Protein AF-A0A7R7VSJ3-F1 (afdb_monomer)

Foldseek 3Di:
DDDDDPPPPPPPPPPPPPQDDDPFAFPVCVVVVHDFNPDVQTPVCVVVVHDRHRDDPCPPDDCPPCVVPPVDPPPPPPDPDDPDD

Mean predicted aligned error: 16.58 Å

Radius of gyration: 24.16 Å; Cα contacts (8 Å, |Δi|>4): 44; chains: 1; bounding box: 78×37×51 Å

Solvent-accessible surface area (backbone atoms only — not comparable to full-atom values): 6104 Å² total; per-residue (Å²): 139,84,89,81,81,92,74,82,84,70,80,80,61,76,75,77,71,76,75,80,84,68,95,60,55,34,48,58,32,53,75,68,72,48,92,54,75,66,49,88,57,21,68,67,28,55,74,68,72,45,81,60,46,63,84,71,78,76,88,73,90,63,67,87,77,50,57,81,77,61,78,75,74,74,82,83,67,88,74,78,78,78,80,82,130

Sequence (85 aa):
MDEASDYHEDHLRPQKKRRKYIAKACNECKRRKIKCNGQTPCQRCGRQRVDCIYADNPRTLGDTLYVRLAARKPCSWNGCELKKQ

Nearest PDB structures (foldseek):
  1ajy-assembly1_A  TM=6.489E-01  e=8.177E-04  Saccharomyces cerevisiae
  1zme-assembly1_D  TM=7.020E-01  e=4.917E-03  Saccharomyces cerevisiae
  6e33-assembly1_A  TM=6.625E-01  e=5.335E-03  Schizosaccharomyces pombe 972h-
  8ow1-assembly1_CE  TM=6.192E-01  e=1.778E-01  Saccharomyces cerevisiae

InterPro domains:
  IPR001138 Zn(2)Cys(6) fungal-type DNA-binding domain [PF00172] (24-59)
  IPR001138 Zn(2)Cys(6) fungal-type DNA-binding domain [PS00463] (25-52)
  IPR001138 Zn(2)Cys(6) fungal-type DNA-binding domain [PS50048] (25-54)
  IPR001138 Zn(2)Cys(6) fungal-type DNA-binding domain [SM00066] (20-63)
  IPR001138 Zn(2)Cys(6) fungal-type DNA-binding domain [cd00067] (22-54)
  IPR036864 Zn(2)-C6 fungal-type DNA-binding domain superfamily [G3DSA:4.10.240.10] (16-73)
  IPR036864 Zn(2)-C6 fungal-type DNA-binding domain superfamily [SSF57701] (15-60)
  IPR051127 Fungal secondary metabolite regulators [PTHR47424] (9-58)

Organism: Aspergillus chevalieri (NCBI:txid182096)

Structure (mmCIF, N/CA/C/O backbone):
data_AF-A0A7R7VSJ3-F1
#
_entry.id   AF-A0A7R7VSJ3-F1
#
loop_
_atom_site.group_PDB
_atom_site.id
_atom_site.type_symbol
_atom_site.label_atom_id
_atom_site.label_alt_id
_atom_site.label_comp_id
_atom_site.label_asym_id
_atom_site.label_entity_id
_atom_site.label_seq_id
_atom_site.pdbx_PDB_ins_code
_atom_site.Cartn_x
_atom_site.Cartn_y
_atom_site.Cartn_z
_atom_site.occupancy
_atom_site.B_iso_or_equiv
_atom_site.auth_seq_id
_atom_site.auth_comp_id
_atom_site.auth_asym_id
_atom_site.auth_atom_id
_atom_site.pdbx_PDB_model_num
ATOM 1 N N . MET A 1 1 ? 53.386 -7.489 -32.001 1.00 66.31 1 MET A N 1
ATOM 2 C CA . MET A 1 1 ? 53.443 -8.386 -30.832 1.00 66.31 1 MET A CA 1
ATOM 3 C C . MET A 1 1 ? 53.798 -7.437 -29.702 1.00 66.31 1 MET A C 1
ATOM 5 O O . MET A 1 1 ? 54.849 -6.829 -29.801 1.00 66.31 1 MET A O 1
ATOM 9 N N . ASP A 1 2 ? 52.905 -7.005 -28.820 1.00 50.66 2 ASP A N 1
ATOM 10 C CA . ASP A 1 2 ? 51.776 -7.686 -28.189 1.00 50.66 2 ASP A CA 1
ATOM 11 C C . ASP A 1 2 ? 50.727 -6.635 -27.787 1.00 50.66 2 ASP A C 1
ATOM 13 O O . ASP A 1 2 ? 51.042 -5.709 -27.051 1.00 50.66 2 ASP A O 1
ATOM 17 N N . GLU A 1 3 ? 49.499 -6.740 -28.286 1.00 52.12 3 GLU A N 1
ATOM 18 C CA . GLU A 1 3 ? 48.380 -5.883 -27.860 1.00 52.12 3 GLU A CA 1
ATOM 19 C C . GLU A 1 3 ? 47.121 -6.750 -27.920 1.00 52.12 3 GLU A C 1
ATOM 21 O O . GLU A 1 3 ? 46.405 -6.808 -28.920 1.00 52.12 3 GLU A O 1
ATOM 26 N N . ALA A 1 4 ? 46.942 -7.554 -26.872 1.00 60.44 4 ALA A N 1
ATOM 27 C CA . ALA A 1 4 ? 45.795 -8.427 -26.699 1.00 60.44 4 ALA A CA 1
ATOM 28 C C . ALA A 1 4 ? 45.152 -8.162 -25.333 1.00 60.44 4 ALA A C 1
ATOM 30 O O . ALA A 1 4 ? 45.607 -8.639 -24.297 1.00 60.44 4 ALA A O 1
ATOM 31 N N . SER A 1 5 ? 44.048 -7.419 -25.406 1.00 58.12 5 SER A N 1
ATOM 32 C CA . SER A 1 5 ? 42.830 -7.582 -24.609 1.00 58.12 5 SER A CA 1
ATOM 33 C C . SER A 1 5 ? 42.923 -7.441 -23.082 1.00 58.12 5 SER A C 1
ATOM 35 O O . SER A 1 5 ? 42.947 -8.439 -22.367 1.00 58.12 5 SER A O 1
ATOM 37 N N . ASP A 1 6 ? 42.746 -6.213 -22.587 1.00 54.59 6 ASP A N 1
ATOM 38 C CA . ASP A 1 6 ? 41.973 -5.956 -21.359 1.00 54.59 6 ASP A CA 1
ATOM 39 C C . ASP A 1 6 ? 40.594 -5.401 -21.764 1.00 54.59 6 ASP A C 1
ATOM 41 O O . ASP A 1 6 ? 40.303 -4.210 -21.684 1.00 54.59 6 ASP A O 1
ATOM 45 N N . TYR A 1 7 ? 39.749 -6.268 -22.327 1.00 62.03 7 TYR A N 1
ATOM 46 C CA . TYR A 1 7 ? 38.337 -5.956 -22.545 1.00 62.03 7 TYR A CA 1
ATOM 47 C C . TYR A 1 7 ? 37.584 -6.319 -21.267 1.00 62.03 7 TYR A C 1
ATOM 49 O O . TYR A 1 7 ? 37.380 -7.492 -20.957 1.00 62.03 7 TYR A O 1
ATOM 57 N N . HIS A 1 8 ? 37.187 -5.302 -20.508 1.00 69.31 8 HIS A N 1
ATOM 58 C CA . HIS A 1 8 ? 36.441 -5.474 -19.267 1.00 69.31 8 HIS A CA 1
ATOM 59 C C . HIS A 1 8 ? 35.031 -6.042 -19.553 1.00 69.31 8 HIS A C 1
ATOM 61 O O . HIS A 1 8 ? 34.122 -5.335 -19.998 1.00 69.31 8 HIS A O 1
ATOM 67 N N . GLU A 1 9 ? 34.850 -7.335 -19.281 1.00 66.75 9 GLU A N 1
ATOM 68 C CA . GLU A 1 9 ? 33.607 -8.124 -19.382 1.00 66.75 9 GLU A CA 1
ATOM 69 C C . GLU A 1 9 ? 32.563 -7.733 -18.300 1.00 66.75 9 GLU A C 1
ATOM 71 O O . GLU A 1 9 ? 32.082 -8.561 -17.530 1.00 66.75 9 GLU A O 1
ATOM 76 N N . ASP A 1 10 ? 32.173 -6.454 -18.209 1.00 62.03 10 ASP A N 1
ATOM 77 C CA . ASP A 1 10 ? 31.115 -6.004 -17.271 1.00 62.03 10 ASP A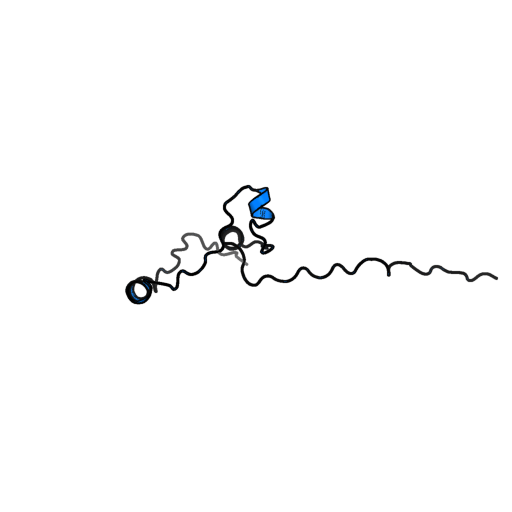 CA 1
ATOM 78 C C . ASP A 1 10 ? 29.705 -5.976 -17.898 1.00 62.03 10 ASP A C 1
ATOM 80 O O . ASP A 1 10 ? 28.751 -5.482 -17.297 1.00 62.03 10 ASP A O 1
ATOM 84 N N . HIS A 1 11 ? 29.525 -6.521 -19.105 1.00 68.25 11 HIS A N 1
ATOM 85 C CA . HIS A 1 11 ? 28.270 -6.384 -19.861 1.00 68.25 11 HIS A CA 1
ATOM 86 C C . HIS A 1 11 ? 27.257 -7.518 -19.643 1.00 68.25 11 HIS A C 1
ATOM 88 O O . HIS A 1 11 ? 26.107 -7.399 -20.065 1.00 68.25 11 HIS A O 1
ATOM 94 N N . LEU A 1 12 ? 27.621 -8.579 -18.916 1.00 67.56 12 LEU A N 1
ATOM 95 C CA . LEU A 1 12 ? 26.695 -9.663 -18.561 1.00 67.56 12 LEU A CA 1
ATOM 96 C C . LEU A 1 12 ? 26.015 -9.475 -17.203 1.00 67.56 12 LEU A C 1
ATOM 98 O O . LEU A 1 12 ? 25.311 -10.370 -16.736 1.00 67.56 12 LEU A O 1
ATOM 102 N N . ARG A 1 13 ? 26.169 -8.318 -16.551 1.00 66.62 13 ARG A N 1
ATOM 103 C CA . ARG A 1 13 ? 25.394 -8.013 -15.346 1.00 66.62 13 ARG A CA 1
ATOM 104 C C . ARG A 1 13 ? 23.950 -7.744 -15.761 1.00 66.62 13 ARG A C 1
ATOM 106 O O . ARG A 1 13 ? 23.698 -6.717 -16.394 1.00 66.62 13 ARG A O 1
ATOM 113 N N . PRO A 1 14 ? 22.974 -8.605 -15.400 1.00 69.25 14 PRO A N 1
ATOM 114 C CA . PRO A 1 14 ? 21.583 -8.364 -15.742 1.00 69.25 14 PRO A CA 1
ATOM 115 C C . PRO A 1 14 ? 21.199 -7.021 -15.136 1.00 69.25 14 PRO A C 1
ATOM 117 O O . PRO A 1 14 ? 21.183 -6.878 -13.907 1.00 69.25 14 PRO A O 1
ATOM 120 N N . GLN A 1 15 ? 20.954 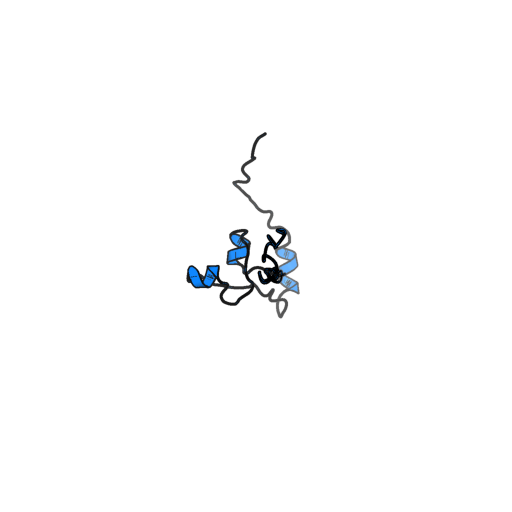-6.020 -15.989 1.00 69.44 15 GLN A N 1
ATOM 121 C CA . GLN A 1 15 ? 20.578 -4.691 -15.529 1.00 69.44 15 GLN A CA 1
ATOM 122 C C . GLN A 1 15 ? 19.420 -4.866 -14.560 1.00 69.44 15 GLN A C 1
ATOM 124 O O . GLN A 1 15 ? 18.380 -5.431 -14.908 1.00 69.44 15 GLN A O 1
ATOM 129 N N . LYS A 1 16 ? 19.643 -4.460 -13.305 1.00 70.19 16 LYS A N 1
ATOM 130 C CA . LYS A 1 16 ? 18.741 -4.720 -12.184 1.00 70.19 16 LYS A CA 1
ATOM 131 C C . LYS A 1 16 ? 17.440 -3.980 -12.459 1.00 70.19 16 LYS A C 1
ATOM 133 O O . LYS A 1 16 ? 17.291 -2.820 -12.077 1.00 70.19 16 LYS A O 1
ATOM 138 N N . LYS A 1 17 ? 16.527 -4.644 -13.179 1.00 72.81 17 LYS A N 1
ATOM 139 C CA . LYS A 1 17 ? 15.274 -4.081 -13.682 1.00 72.81 17 LYS A CA 1
ATOM 140 C C . LYS A 1 17 ? 14.624 -3.348 -12.524 1.00 72.81 17 LYS A C 1
ATOM 142 O O . LYS A 1 17 ? 14.333 -3.957 -11.487 1.00 72.81 17 LYS A O 1
ATOM 147 N N . ARG A 1 18 ? 14.508 -2.019 -12.650 1.00 69.19 18 ARG A N 1
ATOM 148 C CA . ARG A 1 18 ? 14.009 -1.174 -11.562 1.00 69.19 18 ARG A CA 1
ATOM 149 C C . ARG A 1 18 ? 12.681 -1.768 -11.115 1.00 69.19 18 ARG A C 1
ATOM 151 O O . ARG A 1 18 ? 11.783 -1.965 -11.932 1.00 69.19 18 ARG A O 1
ATOM 158 N N . ARG A 1 19 ? 12.592 -2.127 -9.830 1.00 70.06 19 ARG A N 1
ATOM 159 C CA . ARG A 1 19 ? 11.384 -2.756 -9.285 1.00 70.06 19 ARG A CA 1
ATOM 160 C C . ARG A 1 19 ? 10.198 -1.857 -9.615 1.00 70.06 19 ARG A C 1
ATOM 162 O O . ARG A 1 19 ? 10.262 -0.659 -9.340 1.00 70.06 19 ARG A O 1
ATOM 169 N N . LYS A 1 20 ? 9.159 -2.448 -10.211 1.00 74.56 20 LYS A N 1
ATOM 170 C CA . LYS A 1 20 ? 7.938 -1.749 -10.615 1.00 74.56 20 LYS A CA 1
ATOM 171 C C . LYS A 1 20 ? 7.440 -0.913 -9.433 1.00 74.56 20 LYS A C 1
ATOM 173 O O . LYS A 1 20 ? 7.297 -1.438 -8.326 1.00 74.56 20 LYS A O 1
ATOM 178 N N . TYR A 1 21 ? 7.273 0.390 -9.647 1.00 73.94 21 TYR A N 1
ATOM 179 C CA . TYR A 1 21 ? 6.723 1.268 -8.620 1.00 73.94 21 TYR A CA 1
ATOM 180 C C . TYR A 1 21 ? 5.280 0.852 -8.345 1.00 73.94 21 TYR A C 1
ATOM 182 O O . TYR A 1 21 ? 4.521 0.559 -9.266 1.00 73.94 21 TYR A O 1
ATOM 190 N N . ILE A 1 22 ? 4.921 0.811 -7.068 1.00 82.94 22 ILE A N 1
ATOM 191 C CA . ILE A 1 22 ? 3.559 0.525 -6.631 1.00 82.94 22 ILE A CA 1
ATOM 192 C C . ILE A 1 22 ? 2.878 1.850 -6.294 1.00 82.94 22 ILE A C 1
ATOM 194 O O . ILE A 1 22 ? 3.488 2.717 -5.668 1.00 82.94 22 ILE A O 1
ATOM 198 N N . ALA A 1 23 ? 1.622 2.005 -6.704 1.00 80.62 23 ALA A N 1
ATOM 199 C CA . ALA A 1 23 ? 0.864 3.232 -6.464 1.00 80.62 23 ALA A CA 1
ATOM 200 C C . ALA A 1 23 ? 0.390 3.358 -5.004 1.00 80.62 23 ALA A C 1
ATOM 202 O O . ALA A 1 23 ? 0.250 4.461 -4.483 1.00 80.62 23 ALA A O 1
ATOM 203 N N . LYS A 1 24 ? 0.160 2.225 -4.326 1.00 85.62 24 LYS A N 1
ATOM 204 C CA . LYS A 1 24 ? -0.392 2.169 -2.967 1.00 85.62 24 LYS A CA 1
ATOM 205 C C . LYS A 1 24 ? 0.481 1.289 -2.078 1.00 85.62 24 LYS A C 1
ATOM 207 O O . LYS A 1 24 ? 0.758 0.139 -2.406 1.00 85.62 24 LYS A O 1
ATOM 212 N N . ALA A 1 25 ? 0.904 1.834 -0.943 1.00 90.62 25 ALA A N 1
ATOM 213 C CA . ALA A 1 25 ? 1.508 1.063 0.138 1.00 90.62 25 ALA A CA 1
ATOM 214 C C . ALA A 1 25 ? 0.412 0.493 1.051 1.00 90.62 25 ALA A C 1
ATOM 216 O O . ALA A 1 25 ? -0.636 1.123 1.214 1.00 90.62 25 ALA A O 1
ATOM 217 N N . CYS A 1 26 ? 0.663 -0.657 1.683 1.00 91.81 26 CYS A N 1
ATOM 218 C CA . CYS A 1 26 ? -0.217 -1.148 2.744 1.00 91.81 26 CYS A CA 1
ATOM 219 C C . CYS A 1 26 ? -0.249 -0.161 3.923 1.00 91.81 26 CYS A C 1
ATOM 221 O O . CYS A 1 26 ? 0.655 0.667 4.083 1.00 91.81 26 CYS A O 1
ATOM 223 N N . ASN A 1 27 ? -1.274 -0.263 4.766 1.00 91.25 27 ASN A N 1
ATOM 224 C CA . ASN A 1 27 ? -1.514 0.654 5.878 1.00 91.25 27 ASN A CA 1
ATOM 225 C C . ASN A 1 27 ? -0.318 0.720 6.827 1.00 91.25 27 ASN A C 1
ATOM 227 O O . ASN A 1 27 ? 0.101 1.807 7.215 1.00 91.25 27 ASN A O 1
ATOM 231 N N . GLU A 1 28 ? 0.290 -0.425 7.130 1.00 92.19 28 GLU A N 1
ATOM 232 C CA . GLU A 1 28 ? 1.423 -0.477 8.047 1.00 92.19 28 GLU A CA 1
ATOM 233 C C . GLU A 1 28 ? 2.680 0.179 7.457 1.00 92.19 28 GLU A C 1
ATOM 235 O O . GLU A 1 28 ? 3.360 0.965 8.120 1.00 92.19 28 GLU A O 1
ATOM 240 N N . CYS A 1 29 ? 2.969 -0.063 6.175 1.00 92.25 29 CYS A N 1
ATOM 241 C CA . CYS A 1 29 ? 4.056 0.630 5.486 1.00 92.25 29 CYS A CA 1
ATOM 242 C C . CYS A 1 29 ? 3.785 2.136 5.357 1.00 92.25 29 CYS A C 1
ATOM 244 O O . CYS A 1 29 ? 4.711 2.935 5.501 1.00 92.25 29 CYS A O 1
ATOM 246 N N . LYS A 1 30 ? 2.528 2.529 5.123 1.00 90.44 30 LYS A N 1
ATOM 247 C CA . LYS A 1 30 ? 2.103 3.930 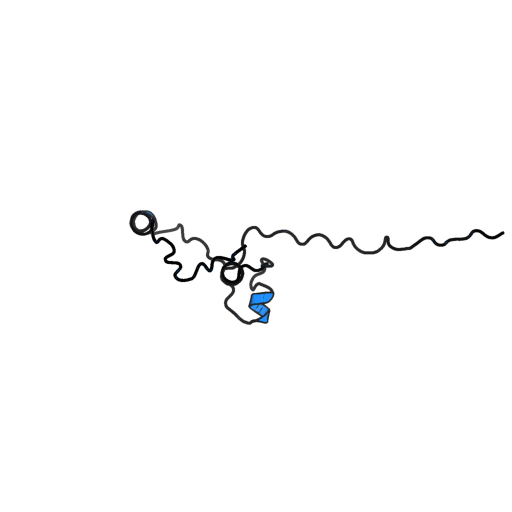5.027 1.00 90.44 30 LYS A CA 1
ATOM 248 C C . LYS A 1 30 ? 2.267 4.649 6.369 1.00 90.44 30 LYS A C 1
ATOM 250 O O . LYS A 1 30 ? 2.871 5.717 6.405 1.00 90.44 30 LYS A O 1
ATOM 255 N N . ARG A 1 31 ? 1.825 4.031 7.471 1.00 89.88 31 ARG A N 1
ATOM 256 C CA . ARG A 1 31 ? 1.972 4.537 8.847 1.00 89.88 31 ARG A CA 1
ATOM 257 C C . ARG A 1 31 ? 3.437 4.711 9.232 1.00 89.88 31 ARG A C 1
ATOM 259 O O . ARG A 1 31 ? 3.812 5.740 9.782 1.00 89.88 31 ARG A O 1
ATOM 266 N N . ARG A 1 32 ? 4.279 3.730 8.895 1.00 89.38 32 ARG A N 1
ATOM 267 C CA . ARG A 1 32 ? 5.725 3.787 9.155 1.00 89.38 32 ARG A CA 1
ATOM 268 C C . ARG A 1 32 ? 6.508 4.642 8.149 1.00 89.38 32 ARG A C 1
ATOM 270 O O . ARG A 1 32 ? 7.711 4.781 8.325 1.00 89.38 32 ARG A O 1
ATOM 277 N N . LYS A 1 33 ? 5.864 5.192 7.109 1.00 88.88 33 LYS A N 1
ATOM 278 C CA . LYS A 1 33 ? 6.491 5.984 6.029 1.00 88.88 33 LYS A CA 1
ATOM 279 C C . LYS A 1 33 ? 7.683 5.278 5.367 1.00 88.88 33 LYS A C 1
ATOM 281 O O . LYS A 1 33 ? 8.733 5.865 5.131 1.00 88.88 33 LYS A O 1
ATOM 286 N N . ILE A 1 34 ? 7.519 3.995 5.068 1.00 89.75 34 ILE A N 1
ATOM 287 C CA . ILE A 1 34 ? 8.563 3.149 4.476 1.00 89.75 34 ILE A CA 1
ATOM 288 C C . ILE A 1 34 ? 8.117 2.528 3.158 1.00 89.75 34 ILE A C 1
ATOM 290 O O . ILE A 1 34 ? 6.926 2.369 2.885 1.00 89.75 34 ILE A O 1
ATOM 294 N N . LYS A 1 35 ? 9.097 2.117 2.348 1.00 88.50 35 LYS A N 1
ATOM 295 C CA . LYS A 1 35 ? 8.851 1.485 1.051 1.00 88.50 35 LYS A CA 1
ATOM 296 C C . LYS A 1 35 ? 8.095 0.165 1.220 1.00 88.50 35 LYS A C 1
ATOM 298 O O . LYS A 1 35 ? 8.595 -0.777 1.832 1.00 88.50 35 LYS A O 1
ATOM 303 N N . CYS A 1 36 ? 6.907 0.095 0.632 1.00 91.38 36 CYS A N 1
ATOM 304 C CA . CYS A 1 36 ? 6.151 -1.141 0.479 1.00 91.38 36 CYS A CA 1
ATOM 305 C C . CYS A 1 36 ? 6.517 -1.806 -0.861 1.00 91.38 36 CYS A C 1
ATOM 307 O O . CYS A 1 36 ? 6.941 -1.131 -1.800 1.00 91.38 36 CYS A O 1
ATOM 309 N N . ASN A 1 37 ? 6.394 -3.131 -0.942 1.00 90.38 37 ASN A N 1
ATOM 310 C CA . ASN A 1 37 ? 6.637 -3.907 -2.163 1.00 90.38 37 ASN A CA 1
ATOM 311 C C . ASN A 1 37 ? 5.346 -4.338 -2.881 1.00 90.38 37 ASN A C 1
ATOM 313 O O . ASN A 1 37 ? 5.446 -4.950 -3.937 1.00 90.38 37 ASN A O 1
ATOM 317 N N . GLY A 1 38 ? 4.164 -4.040 -2.327 1.00 88.12 38 GLY A N 1
ATOM 318 C CA . GLY A 1 38 ? 2.877 -4.258 -2.998 1.00 88.12 38 GLY A CA 1
ATOM 319 C C . GLY A 1 38 ? 2.414 -5.713 -3.064 1.00 88.12 38 GLY A C 1
ATOM 320 O O . GLY A 1 38 ? 1.407 -5.990 -3.699 1.00 88.12 38 GLY A O 1
ATOM 321 N N . GLN A 1 39 ? 3.143 -6.643 -2.441 1.00 88.56 39 GLN A N 1
ATOM 322 C CA . GLN A 1 39 ? 2.703 -8.031 -2.286 1.00 88.56 39 GLN A CA 1
ATOM 323 C C . GLN A 1 39 ? 1.744 -8.149 -1.092 1.00 88.56 39 GLN A C 1
ATOM 325 O O . GLN A 1 39 ? 1.729 -7.269 -0.221 1.00 88.56 39 GLN A O 1
ATOM 330 N N . THR A 1 40 ? 0.986 -9.244 -1.039 1.00 86.25 40 THR A N 1
ATOM 331 C CA . THR A 1 40 ? 0.067 -9.559 0.061 1.00 86.25 40 THR A CA 1
ATOM 332 C C . THR A 1 40 ? 0.384 -10.962 0.583 1.00 86.25 40 THR A C 1
ATOM 334 O O . THR A 1 40 ? 0.128 -11.928 -0.130 1.00 86.25 40 THR A O 1
ATOM 337 N N . PRO A 1 41 ? 0.963 -11.096 1.790 1.00 90.12 41 PRO A N 1
ATOM 338 C CA . PRO A 1 41 ? 1.467 -10.026 2.652 1.00 90.12 41 PRO A CA 1
ATOM 339 C C . PRO A 1 41 ? 2.697 -9.318 2.055 1.00 90.12 41 PRO A C 1
ATOM 341 O O . PRO A 1 41 ? 3.510 -9.907 1.340 1.00 90.12 41 PRO A O 1
ATOM 344 N N . CYS A 1 42 ? 2.868 -8.034 2.374 1.00 92.81 42 CYS A N 1
ATOM 345 C CA . CYS A 1 42 ? 4.041 -7.273 1.952 1.00 92.81 42 CYS A CA 1
ATOM 346 C C . CYS A 1 42 ? 5.309 -7.901 2.558 1.00 92.81 42 CYS A C 1
ATOM 348 O O . CYS A 1 42 ? 5.246 -8.436 3.662 1.00 92.81 42 CYS A O 1
ATOM 350 N N . GLN A 1 43 ? 6.483 -7.816 1.917 1.00 92.94 43 GLN A N 1
A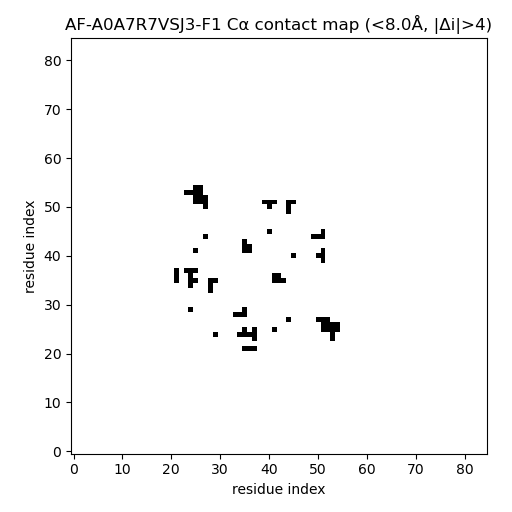TOM 351 C CA . GLN A 1 43 ? 7.684 -8.529 2.392 1.00 92.94 43 GLN A CA 1
ATOM 352 C C . GLN A 1 43 ? 8.034 -8.193 3.845 1.00 92.94 43 GLN A C 1
ATOM 354 O O . GLN A 1 43 ? 8.391 -9.069 4.627 1.00 92.94 43 GLN A O 1
ATOM 359 N N . ARG A 1 44 ? 7.924 -6.918 4.224 1.00 92.75 44 ARG A N 1
ATOM 360 C CA . ARG A 1 44 ? 8.164 -6.490 5.605 1.00 92.75 44 ARG A CA 1
ATOM 361 C C . ARG A 1 44 ? 7.081 -6.996 6.554 1.00 92.75 44 ARG A C 1
ATOM 363 O O . ARG A 1 44 ? 7.396 -7.360 7.681 1.00 92.75 44 ARG A O 1
ATOM 370 N N . CYS A 1 45 ? 5.832 -6.970 6.111 1.00 93.75 45 CYS A N 1
ATOM 371 C CA . CYS A 1 45 ? 4.687 -7.385 6.900 1.00 93.75 45 CYS A CA 1
ATOM 372 C C . CYS A 1 45 ? 4.768 -8.887 7.191 1.00 93.75 45 CYS A C 1
ATOM 374 O O . CYS A 1 45 ? 4.679 -9.282 8.343 1.00 93.75 45 CYS A O 1
ATOM 376 N N . GLY A 1 46 ? 5.082 -9.698 6.173 1.00 94.50 46 GLY A N 1
ATOM 377 C CA . GLY A 1 46 ? 5.319 -11.134 6.316 1.00 94.50 46 GLY A CA 1
ATOM 378 C C . GLY A 1 46 ? 6.526 -11.453 7.201 1.00 94.50 46 GLY A C 1
ATOM 379 O O . GLY A 1 46 ? 6.437 -12.322 8.060 1.00 94.50 46 GLY A O 1
ATOM 380 N N . ARG A 1 47 ? 7.632 -10.702 7.073 1.00 94.44 47 ARG A N 1
ATOM 381 C CA . ARG A 1 47 ? 8.809 -10.872 7.951 1.00 94.44 47 ARG A CA 1
ATOM 382 C C . ARG A 1 47 ? 8.522 -10.549 9.415 1.00 94.44 47 ARG A C 1
ATOM 384 O O . ARG A 1 47 ? 9.012 -11.247 10.288 1.00 94.44 47 ARG A O 1
ATOM 391 N N . GLN A 1 48 ? 7.754 -9.494 9.678 1.00 92.88 48 GLN A N 1
ATOM 392 C CA . GLN A 1 48 ? 7.378 -9.103 11.039 1.00 92.88 48 GLN A CA 1
ATOM 393 C C . GLN A 1 48 ? 6.125 -9.831 11.544 1.00 92.88 48 GLN A C 1
ATOM 395 O O . GLN A 1 48 ? 5.738 -9.606 12.683 1.00 92.88 48 GLN A O 1
ATOM 400 N N . ARG A 1 49 ? 5.490 -10.666 10.707 1.00 92.56 49 ARG A N 1
ATOM 401 C CA . ARG A 1 49 ? 4.205 -11.325 10.985 1.00 92.56 49 ARG A CA 1
ATOM 402 C C . ARG A 1 49 ? 3.147 -10.352 11.529 1.00 92.56 49 ARG A C 1
ATOM 404 O O . ARG A 1 49 ? 2.435 -10.664 12.473 1.00 92.56 49 ARG A O 1
ATOM 411 N N . VAL A 1 50 ? 3.080 -9.159 10.936 1.00 91.12 50 VAL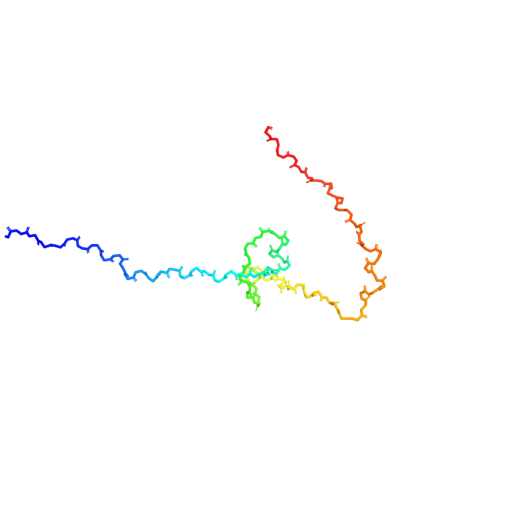 A N 1
ATOM 412 C CA . VAL A 1 50 ? 2.080 -8.129 11.262 1.00 91.12 50 VAL A CA 1
ATOM 413 C C . VAL A 1 50 ? 1.012 -8.056 10.182 1.00 91.12 50 VAL A C 1
ATOM 415 O O . VAL A 1 50 ? 1.273 -8.384 9.018 1.00 91.12 50 VAL A O 1
ATOM 418 N N . ASP A 1 51 ? -0.154 -7.535 10.550 1.00 90.25 51 ASP A N 1
ATOM 419 C CA . ASP A 1 51 ? -1.286 -7.400 9.642 1.00 90.25 51 ASP A CA 1
ATOM 420 C C . ASP A 1 51 ? -0.967 -6.502 8.442 1.00 90.25 51 ASP A C 1
ATOM 422 O O . ASP A 1 51 ? -0.648 -5.312 8.549 1.00 90.25 51 ASP A O 1
ATOM 426 N N . CYS A 1 52 ? -1.062 -7.097 7.253 1.00 91.69 52 CYS A N 1
ATOM 427 C CA . CYS A 1 52 ? -0.824 -6.430 5.983 1.00 91.69 52 CYS A CA 1
ATOM 428 C C . CYS A 1 52 ? -2.144 -6.057 5.311 1.00 91.69 52 CYS A C 1
ATOM 430 O O . CYS A 1 52 ? -2.564 -6.698 4.351 1.00 91.69 52 CYS A O 1
ATOM 432 N N . ILE A 1 53 ? -2.772 -4.987 5.787 1.00 90.44 53 ILE A N 1
ATOM 433 C CA . ILE A 1 53 ? -4.044 -4.514 5.238 1.00 90.44 53 ILE A CA 1
ATOM 434 C C . ILE A 1 53 ? -3.778 -3.360 4.272 1.00 90.44 53 ILE A C 1
ATOM 436 O O . ILE A 1 53 ? -3.087 -2.396 4.608 1.00 90.44 53 ILE A O 1
ATOM 440 N N . TYR A 1 54 ? -4.330 -3.439 3.067 1.00 89.25 54 TYR A N 1
ATOM 441 C CA . TYR A 1 54 ? -4.467 -2.292 2.177 1.00 89.25 54 TYR A CA 1
ATOM 442 C C . TYR A 1 54 ? -5.883 -1.766 2.407 1.00 89.25 54 TYR A C 1
ATOM 444 O O . TYR A 1 54 ? -6.827 -2.479 2.108 1.00 89.25 54 TYR A O 1
ATOM 452 N N . ALA A 1 55 ? -6.061 -0.576 2.998 1.00 77.12 55 ALA A N 1
ATOM 453 C CA . ALA A 1 55 ? -7.408 -0.039 3.212 1.00 77.12 55 ALA A CA 1
ATOM 454 C C . ALA A 1 55 ? -8.102 0.156 1.862 1.00 77.12 55 ALA A C 1
ATOM 456 O O . ALA A 1 55 ? -7.764 1.090 1.130 1.00 77.12 55 ALA A O 1
ATOM 457 N N . ASP A 1 56 ? -9.030 -0.722 1.509 1.00 66.00 56 ASP A N 1
ATOM 458 C CA . ASP A 1 56 ? -9.973 -0.455 0.438 1.00 66.00 56 ASP A CA 1
ATOM 459 C C . ASP A 1 56 ? -10.971 0.535 0.990 1.00 66.00 56 ASP A C 1
ATOM 461 O O . ASP A 1 56 ? -11.557 0.326 2.044 1.00 66.00 56 ASP A O 1
ATOM 465 N N . ASN A 1 57 ? -11.045 1.688 0.339 1.00 58.50 57 ASN A N 1
ATOM 466 C CA . ASN A 1 57 ? -11.989 2.718 0.709 1.00 58.50 57 ASN A CA 1
ATOM 467 C C . ASN A 1 57 ? -13.382 2.102 0.507 1.00 58.50 57 ASN A C 1
ATOM 469 O O . ASN A 1 57 ? -13.716 1.845 -0.654 1.00 58.50 57 ASN A O 1
ATOM 473 N N . PRO A 1 58 ? -14.169 1.809 1.561 1.00 52.38 58 PRO A N 1
ATOM 474 C CA . PRO A 1 58 ? -15.459 1.160 1.397 1.00 52.38 58 PRO A CA 1
ATOM 475 C C . PRO A 1 58 ? -16.463 2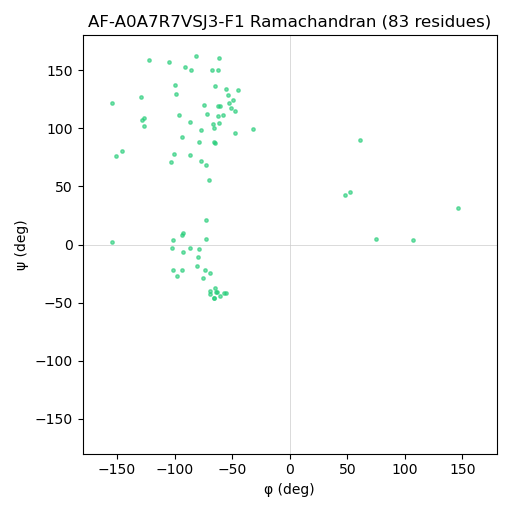.207 0.905 1.00 52.38 58 PRO A C 1
ATOM 477 O O . PRO A 1 58 ? -17.346 2.637 1.630 1.00 52.38 58 PRO A O 1
ATOM 480 N N . ARG A 1 59 ? -16.328 2.633 -0.356 1.00 52.50 59 ARG A N 1
ATOM 481 C CA . ARG A 1 59 ? -17.245 3.558 -1.052 1.00 52.50 59 ARG A CA 1
ATOM 482 C C . ARG A 1 59 ? -18.575 2.901 -1.417 1.00 52.50 59 ARG A C 1
ATOM 484 O O . ARG A 1 59 ? -19.259 3.349 -2.330 1.00 52.50 59 ARG A O 1
ATOM 491 N N . THR A 1 60 ? -18.940 1.822 -0.742 1.00 58.81 60 THR A N 1
ATOM 492 C CA . THR A 1 60 ? -20.151 1.064 -1.023 1.00 58.81 60 THR A CA 1
ATOM 493 C C . THR A 1 60 ? -20.921 0.903 0.276 1.00 58.81 60 THR A C 1
ATOM 495 O O . THR A 1 60 ? -20.525 0.110 1.125 1.00 58.81 60 THR A O 1
ATOM 498 N N . LEU A 1 61 ? -22.032 1.652 0.354 1.00 57.91 61 LEU A N 1
ATOM 499 C CA . LEU A 1 61 ? -23.215 1.466 1.213 1.00 57.91 61 LEU A CA 1
ATOM 500 C C . LEU A 1 61 ? -23.441 2.415 2.416 1.00 57.91 61 LEU A C 1
ATOM 502 O O . LEU A 1 61 ? -24.459 2.252 3.077 1.00 57.91 61 LEU A O 1
ATOM 506 N N . GLY A 1 62 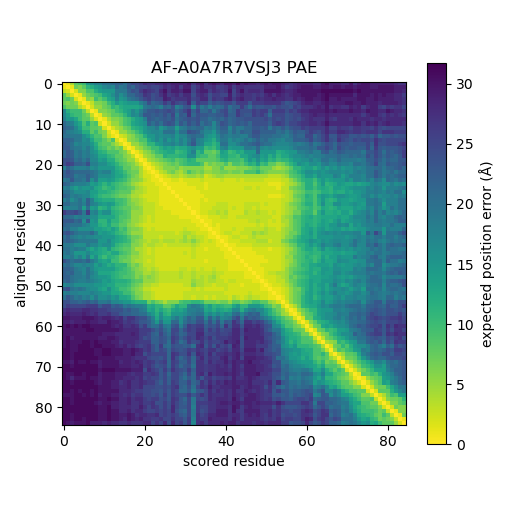? -22.629 3.459 2.667 1.00 53.75 62 GLY A N 1
ATOM 507 C CA . GLY A 1 62 ? -22.922 4.391 3.789 1.00 53.75 62 GLY A CA 1
ATOM 508 C C . GLY A 1 62 ? -22.400 5.838 3.725 1.00 53.75 62 GLY A C 1
ATOM 509 O O . GLY A 1 62 ? -22.607 6.609 4.662 1.00 53.75 62 GLY A O 1
ATOM 510 N N . ASP A 1 63 ? -21.735 6.245 2.643 1.00 56.69 63 ASP A N 1
ATOM 511 C CA . ASP A 1 63 ? -20.891 7.455 2.638 1.00 56.69 63 ASP A CA 1
ATOM 512 C C . ASP A 1 63 ? -21.626 8.805 2.486 1.00 56.69 63 ASP A C 1
ATOM 514 O O . ASP A 1 63 ? -21.021 9.855 2.702 1.00 56.69 63 ASP A O 1
ATOM 518 N N . THR A 1 64 ? -22.920 8.850 2.159 1.00 61.53 64 THR A N 1
ATOM 519 C CA . THR A 1 64 ? -23.622 10.140 1.973 1.00 61.53 64 THR A CA 1
ATOM 520 C C . THR A 1 64 ? -24.073 10.804 3.277 1.00 61.53 64 THR A C 1
ATOM 522 O O . THR A 1 64 ? -24.283 12.018 3.284 1.00 61.53 64 THR A O 1
ATOM 525 N N . LEU A 1 65 ? -24.159 10.065 4.393 1.00 57.38 65 LEU A N 1
ATOM 526 C CA . LEU A 1 65 ? -24.584 10.617 5.690 1.00 57.38 65 LEU A CA 1
ATOM 527 C C . LEU A 1 65 ? -23.426 10.898 6.664 1.00 57.38 65 LEU A C 1
ATOM 529 O O . LEU A 1 65 ? -23.564 11.762 7.526 1.00 57.38 65 LEU A O 1
ATOM 533 N N . TYR A 1 66 ? -22.262 10.256 6.508 1.00 56.88 66 TYR A N 1
ATOM 534 C CA . TYR A 1 66 ? -21.138 10.418 7.447 1.00 56.88 66 TYR A CA 1
ATOM 535 C C . TYR A 1 66 ? -20.055 11.417 6.987 1.00 56.88 66 TYR A C 1
ATOM 537 O O . TYR A 1 66 ? -19.404 12.067 7.807 1.00 56.88 66 TYR A O 1
ATOM 545 N N . VAL A 1 67 ? -19.877 11.620 5.676 1.00 55.28 67 VAL A N 1
ATOM 546 C CA . VAL A 1 67 ? -18.785 12.456 5.131 1.00 55.28 67 VAL A CA 1
ATOM 547 C C . VAL A 1 67 ? -18.963 13.953 5.434 1.00 55.28 67 VAL A C 1
ATOM 549 O O . VAL A 1 67 ? -17.972 14.673 5.549 1.00 55.28 67 VAL A O 1
ATOM 552 N N . ARG A 1 68 ? -20.194 14.434 5.669 1.00 54.44 68 ARG A N 1
ATOM 553 C CA . ARG A 1 68 ? -20.419 15.828 6.102 1.00 54.44 68 ARG A CA 1
ATOM 554 C C . ARG A 1 68 ? -20.019 16.099 7.557 1.00 54.44 68 ARG A C 1
ATOM 556 O O . ARG A 1 68 ? -19.728 17.246 7.875 1.00 54.44 68 ARG A O 1
ATOM 563 N N . LEU A 1 69 ? -19.948 15.083 8.421 1.00 55.66 69 LEU A N 1
ATOM 564 C CA . LEU A 1 69 ? -19.584 15.261 9.836 1.00 55.66 69 LEU A CA 1
ATOM 565 C C . LEU A 1 69 ? -18.080 15.070 10.11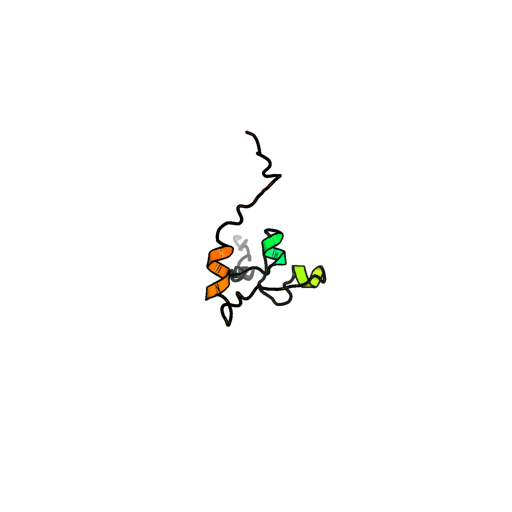0 1.00 55.66 69 LEU A C 1
ATOM 567 O O . LEU A 1 69 ? -17.569 15.602 11.091 1.00 55.66 69 LEU A O 1
ATOM 571 N N . ALA A 1 70 ? -17.339 14.366 9.247 1.00 55.88 70 ALA A N 1
ATOM 572 C CA . ALA A 1 70 ? -15.923 14.047 9.479 1.00 55.88 70 ALA A CA 1
ATOM 573 C C . ALA A 1 70 ? -14.915 14.923 8.701 1.00 55.88 70 ALA A C 1
ATOM 575 O O . ALA A 1 70 ? -13.706 14.706 8.801 1.00 55.88 70 ALA A O 1
ATOM 576 N N . ALA A 1 71 ? -15.371 15.930 7.948 1.00 57.81 71 ALA A N 1
ATOM 577 C CA . ALA A 1 71 ? -14.522 16.743 7.069 1.00 57.81 71 ALA A CA 1
ATOM 578 C C . ALA A 1 71 ? -13.579 17.736 7.779 1.00 57.81 71 ALA A C 1
ATOM 580 O O . ALA A 1 71 ? -12.875 18.480 7.102 1.00 57.81 71 ALA A O 1
ATOM 581 N N . ARG A 1 72 ? -13.508 17.751 9.117 1.00 58.69 72 ARG A N 1
ATOM 582 C CA . ARG A 1 72 ? -12.481 18.487 9.873 1.00 58.69 72 ARG A CA 1
ATOM 583 C C . ARG A 1 72 ? -12.187 17.813 11.213 1.00 58.69 72 ARG A C 1
ATOM 585 O O . ARG A 1 72 ? -12.566 18.317 12.262 1.00 58.69 72 ARG A O 1
ATOM 592 N N . LYS A 1 73 ? -11.447 16.704 11.203 1.00 52.97 73 LYS A N 1
ATOM 593 C CA . LYS A 1 73 ? -10.540 16.432 12.327 1.00 52.97 73 LYS A CA 1
ATOM 594 C C . LYS A 1 73 ? -9.169 16.987 11.947 1.00 52.97 73 LYS A C 1
ATOM 596 O O . LYS A 1 73 ? -8.426 16.289 11.255 1.00 52.97 73 LYS A O 1
ATOM 601 N N . PRO A 1 74 ? -8.845 18.248 12.302 1.00 54.66 74 PRO A N 1
ATOM 602 C CA . PRO A 1 74 ? -7.469 18.702 12.228 1.00 54.66 74 PRO A CA 1
ATOM 603 C C . PRO A 1 74 ? -6.629 17.729 13.046 1.00 54.66 74 PRO A C 1
ATOM 605 O O . PRO A 1 74 ? -7.003 17.320 14.145 1.00 54.66 74 PRO A O 1
ATOM 608 N N . CYS A 1 75 ? -5.514 17.321 12.464 1.00 52.47 75 CYS A N 1
ATOM 609 C CA . CYS A 1 75 ? -4.409 16.723 13.174 1.00 52.47 75 CYS A CA 1
ATOM 610 C C . CYS A 1 75 ? -4.085 17.578 14.409 1.00 52.47 75 CYS A C 1
ATO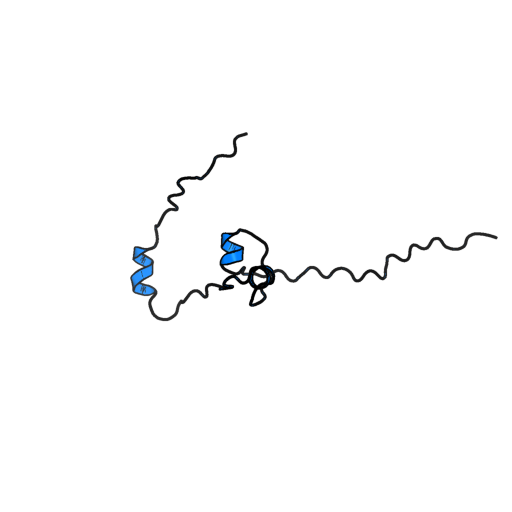M 612 O O . CYS A 1 75 ? -3.332 18.542 14.314 1.00 52.47 75 CYS A O 1
ATOM 614 N N . SER A 1 76 ? -4.615 17.224 15.581 1.00 58.09 76 SER A N 1
ATOM 615 C CA . SER A 1 76 ? -4.082 17.685 16.862 1.00 58.09 76 SER A CA 1
ATOM 616 C C . SER A 1 76 ? -2.760 16.946 17.092 1.00 58.09 76 SER A C 1
ATOM 618 O O . SER A 1 76 ? -2.654 16.029 17.906 1.00 58.09 76 SER A O 1
ATOM 620 N N . TRP A 1 77 ? -1.768 17.280 16.265 1.00 47.16 77 TRP A N 1
ATOM 621 C CA . TRP A 1 77 ? -0.367 16.956 16.472 1.00 47.16 77 TRP A CA 1
ATOM 622 C C . TRP A 1 77 ? 0.082 17.725 17.716 1.00 47.16 77 TRP A C 1
ATOM 624 O O . TRP A 1 77 ? 0.596 18.835 17.621 1.00 47.16 77 TRP A O 1
ATOM 634 N N . ASN A 1 78 ? -0.078 17.125 18.889 1.00 50.72 78 ASN A N 1
ATOM 635 C CA . ASN A 1 78 ? 0.815 17.449 19.991 1.00 50.72 78 ASN A CA 1
ATOM 636 C C . ASN A 1 78 ? 2.110 16.672 19.722 1.00 50.72 78 ASN A C 1
ATOM 638 O O . ASN A 1 78 ? 2.220 15.508 20.096 1.00 50.72 78 ASN A O 1
ATOM 642 N N . GLY A 1 79 ? 3.030 17.281 18.962 1.00 50.81 79 GLY A N 1
ATOM 643 C CA . GLY A 1 79 ? 4.368 16.719 18.719 1.00 50.81 79 GLY A CA 1
ATOM 644 C C . GLY A 1 79 ? 5.000 16.988 17.350 1.00 50.81 79 GLY A C 1
ATOM 645 O O . GLY A 1 79 ? 5.716 16.122 16.851 1.00 50.81 79 GLY A O 1
ATOM 646 N N . CYS A 1 80 ? 4.723 18.129 16.692 1.00 49.72 80 CYS A N 1
ATOM 647 C CA . CYS A 1 80 ? 5.395 18.487 15.428 1.00 49.72 80 CYS A CA 1
ATOM 648 C C . CYS A 1 80 ? 6.675 19.208 15.777 1.00 49.72 80 CYS A C 1
ATOM 650 O O . CYS A 1 80 ? 6.730 20.433 15.794 1.00 49.72 80 CYS A O 1
ATOM 652 N N . GLU A 1 81 ? 7.667 18.418 16.178 1.00 49.56 81 GLU A N 1
ATOM 653 C CA . GLU A 1 81 ? 8.958 18.916 16.616 1.00 49.56 81 GLU A CA 1
ATOM 654 C C . GLU A 1 81 ? 9.686 19.572 15.439 1.00 49.56 81 GLU A C 1
ATOM 656 O O . GLU A 1 81 ? 10.243 18.938 14.540 1.00 49.56 81 GLU A O 1
ATOM 661 N N . LEU A 1 82 ? 9.585 20.895 15.464 1.00 55.34 82 LEU A N 1
ATOM 662 C CA . LEU A 1 82 ? 10.436 21.902 14.870 1.00 55.34 82 LEU A CA 1
ATOM 663 C C . LEU A 1 82 ? 11.906 21.439 14.836 1.00 55.34 82 LEU A C 1
ATOM 665 O O . LEU A 1 82 ? 12.635 21.556 15.822 1.00 55.34 82 LEU A O 1
ATOM 669 N N . LYS A 1 83 ? 12.378 20.948 13.687 1.00 53.88 83 LYS A N 1
ATOM 670 C CA . LYS A 1 83 ? 13.821 20.895 13.435 1.00 53.88 83 LYS A CA 1
ATOM 671 C C . LYS A 1 83 ? 14.288 22.302 13.082 1.00 53.88 83 LYS A C 1
ATOM 673 O O . LYS A 1 83 ? 14.118 22.753 11.954 1.00 53.88 83 LYS A O 1
ATOM 678 N N . LYS A 1 84 ? 14.830 22.964 14.107 1.00 48.06 84 LYS A N 1
ATOM 679 C CA . LYS A 1 84 ? 15.661 24.169 14.048 1.00 48.06 84 LYS A CA 1
ATOM 680 C C . LYS A 1 84 ? 16.730 24.047 12.955 1.00 48.06 84 LYS A C 1
ATOM 682 O O . LYS A 1 84 ? 17.438 23.040 12.919 1.00 48.06 84 LYS A O 1
ATOM 687 N N . GLN A 1 85 ? 16.867 25.095 12.154 1.00 47.19 85 GLN A N 1
ATOM 688 C CA . GLN A 1 85 ? 18.149 25.687 11.773 1.00 47.19 85 GLN A CA 1
ATOM 689 C C . GLN A 1 85 ? 18.003 27.192 11.961 1.00 47.19 85 GLN A C 1
ATOM 691 O O . GLN A 1 85 ? 16.916 27.699 11.600 1.00 47.19 85 GLN A O 1
#

pLDDT: mean 71.42, std 16.33, range [47.16, 94.5]

Secondary structure (DSSP, 8-state):
----------TTS----PPPPPS---HHHHHTT------SS-HHHHHHT----------SSSHHHHTTTSTT-----TT------